Protein AF-F0F147-F1 (afdb_monomer_lite)

Secondary structure (DSSP, 8-state):
--HHHHHHHHHHHHHHHHHHHHHHHHHHT--EEEEEEEEEEETTEEEEEEEEEETTEEEEEEEETT-----TTSHHHHHHHHHHHHHHTT-EEEEEEEEEEETTEEEEEEEETTEEGGGG-TT-

InterPro domains:
  IPR035437 SNase-like, OB-fold superfamily [G3DSA:2.40.50.90] (25-121)
  IPR035437 SNase-like, OB-fold superfamily [SSF50199] (36-119)

Structure (mmCIF, N/CA/C/O backbone):
data_AF-F0F147-F1
#
_entry.id   AF-F0F147-F1
#
loop_
_atom_site.group_PDB
_atom_site.id
_atom_site.type_symbol
_atom_site.label_atom_id
_atom_site.label_alt_id
_atom_site.label_comp_id
_atom_site.label_asym_id
_atom_site.label_entity_id
_atom_site.label_seq_id
_atom_site.pdbx_PDB_ins_code
_atom_s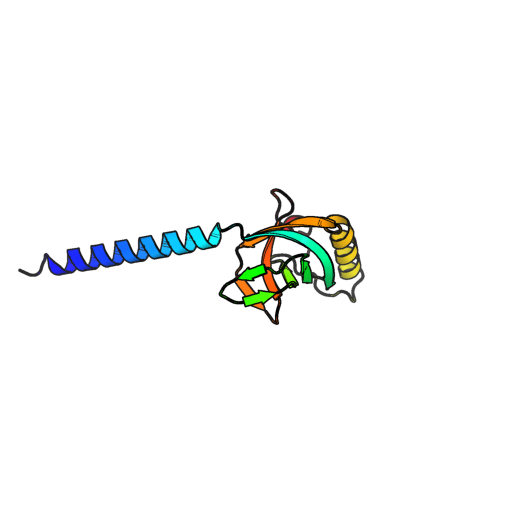ite.Cartn_x
_atom_site.Cartn_y
_atom_site.Cartn_z
_atom_site.occupancy
_atom_site.B_iso_or_equiv
_atom_site.auth_seq_id
_atom_site.auth_comp_id
_atom_site.auth_asym_id
_atom_site.auth_atom_id
_atom_site.pdbx_PDB_model_num
ATOM 1 N N . MET A 1 1 ? -33.779 -42.639 25.842 1.00 53.72 1 MET A N 1
ATOM 2 C CA . MET A 1 1 ? -33.914 -41.165 25.863 1.00 53.72 1 MET A CA 1
ATOM 3 C C . MET A 1 1 ? -32.525 -40.515 25.734 1.00 53.72 1 MET A C 1
ATOM 5 O O . MET A 1 1 ? -32.151 -39.709 26.565 1.00 53.72 1 MET A O 1
ATOM 9 N N . LEU A 1 2 ? -31.733 -40.914 24.725 1.00 52.09 2 LEU A N 1
ATOM 10 C CA . LEU A 1 2 ? -30.333 -40.470 24.534 1.00 52.09 2 LEU A CA 1
ATOM 11 C C . LEU A 1 2 ? -30.047 -39.964 23.106 1.00 52.09 2 LEU A C 1
ATOM 13 O O . LEU A 1 2 ? -28.992 -39.409 22.857 1.00 52.09 2 LEU A O 1
ATOM 17 N N . TRP A 1 3 ? -30.996 -40.110 22.175 1.00 45.56 3 TRP A N 1
ATOM 18 C CA . TRP A 1 3 ? -30.808 -39.750 20.762 1.00 45.56 3 TRP A CA 1
ATOM 19 C C . TRP A 1 3 ? -31.147 -38.286 20.430 1.00 45.56 3 TRP A C 1
ATOM 21 O O . TRP A 1 3 ? -30.800 -37.814 19.355 1.00 45.56 3 TRP A O 1
ATOM 31 N N . ASN A 1 4 ? -31.798 -37.551 21.340 1.00 53.09 4 ASN A N 1
ATOM 32 C CA . ASN A 1 4 ? -32.198 -36.157 21.092 1.00 53.09 4 ASN A CA 1
ATOM 33 C C . ASN A 1 4 ? -31.142 -35.114 21.490 1.00 53.09 4 ASN A C 1
ATOM 35 O O . ASN A 1 4 ? -31.250 -33.978 21.044 1.00 53.09 4 ASN A O 1
ATOM 39 N N . PHE A 1 5 ? -30.144 -35.468 22.308 1.00 50.78 5 PHE A N 1
ATOM 40 C CA . PHE A 1 5 ? -29.118 -34.513 22.749 1.00 50.78 5 PHE A CA 1
ATOM 41 C C . PHE A 1 5 ? -28.037 -34.293 21.678 1.00 50.78 5 PHE A C 1
ATOM 43 O O . PHE A 1 5 ? -27.767 -33.152 21.319 1.00 50.78 5 PHE A O 1
ATOM 50 N N . GLU A 1 6 ? -27.513 -35.361 21.066 1.00 55.97 6 GLU A N 1
ATOM 51 C CA . GLU A 1 6 ? -26.449 -35.233 20.052 1.00 55.97 6 GLU A CA 1
ATOM 52 C C . GLU A 1 6 ? -26.887 -34.475 18.791 1.00 55.97 6 GLU A C 1
ATOM 54 O O . GLU A 1 6 ? -26.114 -33.717 18.205 1.00 55.97 6 GLU A O 1
ATOM 59 N N . LEU A 1 7 ? -28.147 -34.640 18.377 1.00 57.53 7 LEU A N 1
ATOM 60 C CA . LEU A 1 7 ? -28.693 -33.918 17.227 1.00 57.53 7 LEU A CA 1
ATOM 61 C C . LEU A 1 7 ? -28.797 -32.413 17.487 1.00 57.53 7 LEU A C 1
ATOM 63 O O . LEU A 1 7 ? -28.625 -31.628 16.554 1.00 57.53 7 LEU A O 1
ATOM 67 N N . PHE A 1 8 ? -29.057 -32.013 18.734 1.00 59.72 8 PHE A N 1
ATOM 68 C CA . PHE A 1 8 ? -29.166 -30.608 19.110 1.00 59.72 8 PHE A CA 1
ATOM 69 C C . PHE A 1 8 ? -27.786 -29.942 19.123 1.00 59.72 8 PHE A C 1
ATOM 71 O O . PHE A 1 8 ? -27.605 -28.903 18.489 1.00 59.72 8 PHE A O 1
ATOM 78 N N . ASP A 1 9 ? -26.788 -30.590 19.724 1.00 61.84 9 ASP A N 1
ATOM 79 C CA . ASP A 1 9 ? -25.412 -30.081 19.767 1.00 61.84 9 ASP A CA 1
ATOM 80 C C . ASP A 1 9 ? -24.784 -29.980 18.369 1.00 61.84 9 ASP A C 1
ATOM 82 O O . ASP A 1 9 ? -24.120 -28.991 18.044 1.00 61.84 9 ASP A O 1
ATOM 86 N N . MET A 1 10 ? -25.059 -30.946 17.486 1.00 61.62 10 MET A N 1
ATOM 87 C CA . MET A 1 10 ? -24.581 -30.900 16.102 1.00 61.62 10 MET A CA 1
ATOM 88 C C . MET A 1 10 ? -25.238 -29.768 15.293 1.00 61.62 10 MET A C 1
ATOM 90 O O . MET A 1 10 ? -24.599 -29.194 14.407 1.00 61.62 10 MET A O 1
ATOM 94 N N . LEU A 1 11 ? -26.499 -29.423 15.583 1.00 66.31 11 LEU A N 1
ATOM 95 C CA . LEU A 1 11 ? -27.186 -28.299 14.940 1.00 66.31 11 LEU A CA 1
ATOM 96 C C . LEU A 1 11 ? -26.589 -26.958 15.386 1.00 66.31 11 LEU A C 1
ATOM 98 O O . LEU A 1 11 ? -26.330 -26.095 14.549 1.00 66.31 11 LEU A O 1
ATOM 102 N N . ILE A 1 12 ? -26.312 -26.814 16.688 1.00 69.44 12 ILE A N 1
ATOM 103 C CA . ILE A 1 12 ? -25.664 -25.624 17.253 1.00 69.44 12 ILE A CA 1
ATOM 104 C C . ILE A 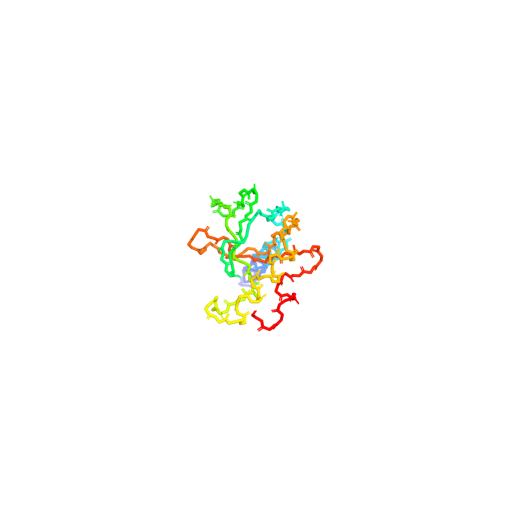1 12 ? -24.255 -25.457 16.677 1.00 69.44 12 ILE A C 1
ATOM 106 O O . ILE A 1 12 ? -23.902 -24.363 16.240 1.00 69.44 12 ILE A O 1
ATOM 110 N N . ALA A 1 13 ? -23.472 -26.536 16.594 1.00 68.94 13 ALA A N 1
ATOM 111 C CA . ALA A 1 13 ? -22.134 -26.497 16.007 1.00 68.94 13 ALA A CA 1
ATOM 112 C C . ALA A 1 13 ? -22.158 -26.075 14.528 1.00 68.94 13 ALA A C 1
ATOM 114 O O . ALA A 1 13 ? -21.350 -25.246 14.111 1.00 68.94 13 ALA A O 1
ATOM 115 N N . LYS A 1 14 ? -23.110 -26.587 13.734 1.00 67.81 14 LYS A N 1
ATOM 116 C CA . LYS A 1 14 ? -23.272 -26.183 12.327 1.00 67.81 14 LYS A CA 1
ATOM 117 C C . LYS A 1 14 ? -23.637 -24.705 12.193 1.00 67.81 14 LYS A C 1
ATOM 119 O O . LYS A 1 14 ? -23.060 -24.027 11.349 1.00 67.81 14 LYS A O 1
ATOM 124 N N . ASP A 1 15 ? -24.530 -24.199 13.041 1.00 71.00 15 ASP A N 1
ATOM 125 C CA . ASP A 1 15 ? -24.948 -22.793 13.011 1.00 71.00 15 ASP A CA 1
ATOM 126 C C . ASP A 1 15 ? -23.805 -21.837 13.409 1.00 71.00 15 ASP A C 1
ATOM 128 O O . ASP A 1 15 ? -23.636 -20.780 12.798 1.00 71.00 15 ASP A O 1
ATOM 132 N N . GLN A 1 16 ? -22.965 -22.230 14.377 1.00 64.19 16 GLN A N 1
ATOM 133 C CA . GLN A 1 16 ? -21.760 -21.476 14.753 1.00 64.19 16 GLN A CA 1
ATOM 134 C C . GLN A 1 16 ? -20.728 -21.456 13.622 1.00 64.19 16 GLN A C 1
ATOM 136 O O . GLN A 1 16 ? -20.301 -20.378 13.214 1.00 64.19 16 GLN A O 1
ATOM 141 N N . VAL A 1 17 ? -20.396 -22.617 13.045 1.00 67.75 17 VAL A N 1
ATOM 142 C CA . VAL A 1 17 ? -19.443 -22.708 11.924 1.00 67.75 17 VAL A CA 1
ATOM 143 C C . VAL A 1 17 ? -19.931 -21.891 10.728 1.00 67.75 17 VAL A C 1
ATOM 145 O O . VAL A 1 17 ? -19.146 -21.203 10.077 1.00 67.75 17 VAL A O 1
ATOM 148 N N . GLN A 1 18 ? -21.233 -21.902 10.443 1.00 63.31 18 GLN A N 1
ATOM 149 C CA . GLN A 1 18 ? -21.806 -21.155 9.326 1.00 63.31 18 GLN A CA 1
ATOM 150 C C . GLN A 1 18 ? -21.790 -19.636 9.575 1.00 63.31 18 GLN A C 1
ATOM 152 O O . GLN A 1 18 ? -21.471 -18.873 8.660 1.00 63.31 18 GLN A O 1
ATOM 157 N N . LYS A 1 19 ? -22.043 -19.187 10.812 1.00 61.28 19 LYS A N 1
ATOM 158 C CA . LYS A 1 19 ? -21.891 -17.778 11.222 1.00 61.28 19 LYS A CA 1
ATOM 159 C C . LYS A 1 19 ? -20.442 -17.312 11.170 1.00 61.28 19 LYS A C 1
ATOM 161 O O . LYS A 1 19 ? -20.178 -16.234 10.645 1.00 61.28 19 LYS A O 1
ATOM 166 N N . GLU A 1 20 ? -19.504 -18.115 11.660 1.00 56.59 20 GLU A N 1
ATOM 167 C CA . GLU A 1 20 ? -18.072 -17.818 11.583 1.00 56.59 20 GLU A CA 1
ATOM 168 C C . GLU A 1 20 ? -17.601 -17.744 10.130 1.00 56.59 20 GLU A C 1
ATOM 170 O O . GLU A 1 20 ? -16.911 -16.799 9.754 1.00 56.59 20 GLU A O 1
ATOM 175 N N . THR A 1 21 ? -18.052 -18.667 9.278 1.00 56.69 21 THR A N 1
ATOM 176 C CA . THR A 1 21 ? -17.711 -18.669 7.849 1.00 56.69 21 THR A CA 1
ATOM 177 C C . THR A 1 21 ? -18.257 -17.422 7.150 1.00 56.69 21 THR A C 1
ATOM 179 O O . THR A 1 21 ? -17.511 -16.746 6.444 1.00 56.69 21 THR A O 1
ATOM 182 N N . GLN A 1 22 ? -19.511 -17.034 7.412 1.00 53.22 22 GLN A N 1
ATOM 183 C CA . GLN A 1 22 ? -20.084 -15.799 6.862 1.00 53.22 22 GLN A CA 1
ATOM 184 C C . GLN A 1 22 ? -19.398 -14.532 7.390 1.00 53.22 22 GLN A C 1
ATOM 186 O O . GLN A 1 22 ? -19.238 -13.567 6.643 1.00 53.22 22 GLN A O 1
ATOM 191 N N . LEU A 1 23 ? -18.973 -14.508 8.655 1.00 57.09 23 LEU A N 1
ATOM 192 C CA . LEU A 1 23 ? -18.214 -13.388 9.220 1.00 57.09 23 LEU A CA 1
ATOM 193 C C . LEU A 1 23 ? -16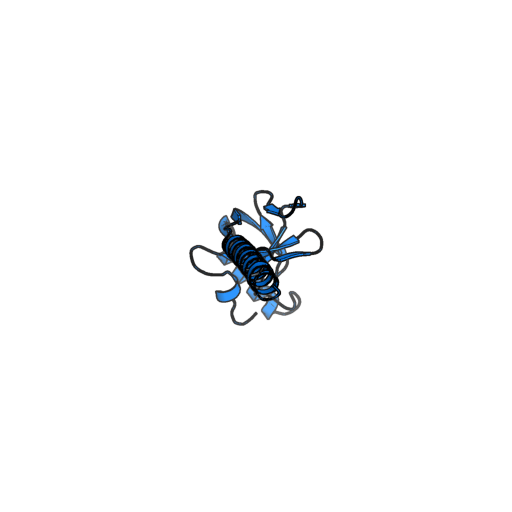.823 -13.278 8.586 1.00 57.09 23 LEU A C 1
ATOM 195 O O . LEU A 1 23 ? -16.388 -12.173 8.262 1.00 57.09 23 LEU A O 1
ATOM 199 N N . VAL A 1 24 ? -16.156 -14.408 8.346 1.00 55.19 24 VAL A N 1
ATOM 200 C CA . VAL A 1 24 ? -14.862 -14.467 7.655 1.00 55.19 24 VAL A CA 1
ATOM 201 C C . VAL A 1 24 ? -14.999 -14.041 6.190 1.00 55.19 24 VAL A C 1
ATOM 203 O O . VAL A 1 24 ? -14.163 -13.288 5.696 1.00 55.19 24 VAL A O 1
ATOM 206 N N . GLU A 1 25 ? -16.056 -14.453 5.491 1.00 53.12 25 GLU A N 1
ATOM 207 C CA . GLU A 1 25 ? -16.319 -14.028 4.110 1.00 53.12 25 GLU A CA 1
ATOM 208 C C . GLU A 1 25 ? -16.687 -12.543 4.015 1.00 53.12 25 GLU A C 1
ATOM 210 O O . GLU A 1 25 ? -16.167 -11.826 3.158 1.00 53.12 25 GLU A O 1
ATOM 215 N N . LYS A 1 26 ? -17.501 -12.034 4.947 1.00 46.84 26 LYS A N 1
ATOM 216 C CA . LYS A 1 26 ? -17.836 -10.606 5.036 1.00 46.84 26 LYS A CA 1
ATOM 217 C C . LYS A 1 26 ? -16.612 -9.747 5.373 1.00 46.84 26 LYS A C 1
ATOM 219 O O . LYS A 1 26 ? -16.504 -8.630 4.873 1.00 46.84 26 LYS A O 1
ATOM 224 N N . ALA A 1 27 ? -15.674 -10.267 6.166 1.00 51.88 27 ALA A N 1
ATOM 225 C CA . ALA A 1 27 ? -14.396 -9.613 6.446 1.00 51.88 27 ALA A CA 1
ATOM 226 C C . ALA A 1 27 ? -13.426 -9.662 5.249 1.00 51.88 27 ALA A C 1
ATOM 228 O O . ALA A 1 27 ? -12.685 -8.706 5.033 1.00 51.88 27 ALA A O 1
ATOM 229 N N . LYS A 1 28 ? -13.460 -10.730 4.437 1.00 50.00 28 LYS A N 1
ATOM 230 C CA . LYS A 1 28 ? -12.690 -10.835 3.182 1.00 50.00 28 LYS A CA 1
ATOM 231 C C . LYS A 1 28 ? -13.199 -9.894 2.082 1.00 50.00 28 LYS A C 1
ATOM 233 O O . LYS A 1 28 ? -12.420 -9.490 1.231 1.00 50.00 28 LYS A O 1
ATOM 238 N N . GLY A 1 29 ? -14.485 -9.539 2.091 1.00 42.97 29 GLY A N 1
ATOM 239 C CA . GLY A 1 29 ? -15.108 -8.665 1.086 1.00 42.97 29 GLY A CA 1
ATOM 240 C C . GLY A 1 29 ? -15.266 -7.195 1.488 1.00 42.97 29 GLY A C 1
ATOM 241 O O . GLY A 1 29 ? -15.808 -6.413 0.708 1.00 42.97 29 GLY A O 1
ATOM 242 N N . ALA A 1 30 ? -14.844 -6.794 2.690 1.00 48.44 30 ALA A N 1
ATOM 243 C CA . ALA A 1 30 ? -14.990 -5.412 3.131 1.00 48.44 30 ALA A CA 1
ATOM 244 C C . ALA A 1 30 ? -13.995 -4.508 2.384 1.00 48.44 30 ALA A C 1
ATOM 246 O O . ALA A 1 30 ? -12.819 -4.429 2.732 1.00 48.44 30 ALA A O 1
ATOM 247 N N . THR A 1 31 ? -14.472 -3.806 1.352 1.00 53.28 31 THR A N 1
ATOM 248 C CA . THR A 1 31 ? -13.776 -2.652 0.770 1.00 53.28 31 THR A CA 1
ATOM 249 C C . THR A 1 31 ? -13.563 -1.616 1.866 1.00 53.28 31 THR A C 1
ATOM 251 O O . THR A 1 31 ? -14.499 -0.962 2.330 1.00 53.28 31 THR A O 1
ATOM 254 N N . MET A 1 32 ? -12.320 -1.500 2.307 1.00 62.84 32 MET A N 1
ATOM 255 C CA . MET A 1 32 ? -11.891 -0.558 3.321 1.00 62.84 32 MET A CA 1
ATOM 256 C C . MET A 1 32 ? -11.629 0.756 2.606 1.00 62.84 32 MET A C 1
ATOM 258 O O . MET A 1 32 ? -10.511 0.937 2.177 1.00 62.84 32 MET A O 1
ATOM 262 N N . SER A 1 33 ? -12.647 1.613 2.454 1.00 64.06 33 SER A N 1
ATOM 263 C CA . SER A 1 33 ? -12.610 3.000 1.937 1.00 64.06 33 SER A CA 1
ATOM 264 C C . SER A 1 33 ? -11.737 3.303 0.693 1.00 64.06 33 SER A C 1
ATOM 266 O O . SER A 1 33 ? -10.649 2.792 0.466 1.00 64.06 33 SER A O 1
ATOM 268 N N . ALA A 1 34 ? -12.176 4.230 -0.155 1.00 63.72 34 ALA A N 1
ATOM 269 C CA . ALA A 1 34 ? -11.296 4.730 -1.212 1.00 63.72 34 ALA A CA 1
ATOM 270 C C . ALA A 1 34 ? -10.232 5.665 -0.600 1.00 63.72 34 ALA A C 1
ATOM 272 O O . ALA A 1 34 ? -10.582 6.597 0.125 1.00 63.72 34 ALA A O 1
ATOM 273 N N . PHE A 1 35 ? -8.950 5.451 -0.905 1.00 71.94 35 PHE A N 1
ATOM 274 C CA . PHE A 1 35 ? -7.839 6.268 -0.405 1.00 71.94 35 PHE A CA 1
ATOM 275 C C . PHE A 1 35 ? -7.046 6.864 -1.566 1.00 71.94 35 PHE A C 1
ATOM 277 O O . PHE A 1 35 ? -6.888 6.249 -2.616 1.00 71.94 35 PHE A O 1
ATOM 284 N N . ARG A 1 36 ? -6.517 8.077 -1.404 1.00 69.31 36 ARG A N 1
ATOM 285 C CA . ARG A 1 36 ? -5.612 8.660 -2.400 1.00 69.31 36 ARG A CA 1
ATOM 286 C C . ARG A 1 36 ? -4.177 8.412 -1.969 1.00 69.31 36 ARG A C 1
ATOM 288 O O . ARG A 1 36 ? -3.828 8.706 -0.828 1.00 69.31 36 ARG A O 1
ATOM 295 N N . VAL A 1 37 ? -3.344 7.889 -2.863 1.00 70.62 37 VAL A N 1
ATOM 296 C CA . VAL A 1 37 ? -1.912 7.766 -2.570 1.00 70.62 37 VAL A CA 1
ATOM 297 C C . VAL A 1 37 ? -1.277 9.146 -2.695 1.00 70.62 37 VAL A C 1
ATOM 299 O O . VAL A 1 37 ? -1.402 9.800 -3.732 1.00 70.62 37 VAL A O 1
ATOM 302 N N . THR A 1 38 ? -0.613 9.598 -1.635 1.00 66.25 38 THR A N 1
ATOM 303 C CA . THR A 1 38 ? 0.091 10.889 -1.606 1.00 66.25 38 THR A CA 1
ATOM 304 C C . THR A 1 38 ? 1.567 10.738 -1.919 1.00 66.25 38 THR A C 1
ATOM 306 O O . THR A 1 38 ? 2.148 11.623 -2.541 1.00 66.25 38 THR A O 1
ATOM 309 N N . SER A 1 39 ? 2.181 9.628 -1.509 1.00 66.12 39 SER A N 1
ATOM 310 C CA . SER A 1 39 ? 3.600 9.389 -1.742 1.00 66.12 39 SER A CA 1
ATOM 311 C C . SER A 1 39 ? 3.942 7.895 -1.747 1.00 66.12 39 SER A C 1
ATOM 313 O O . SER A 1 39 ? 3.238 7.059 -1.176 1.00 66.12 39 SER A O 1
ATOM 315 N N . ILE A 1 40 ? 5.054 7.549 -2.398 1.00 71.44 40 ILE A N 1
ATOM 316 C CA . ILE A 1 40 ? 5.728 6.259 -2.215 1.00 71.44 40 ILE A CA 1
ATOM 317 C C . ILE A 1 40 ? 6.933 6.523 -1.324 1.00 71.44 40 ILE A C 1
ATOM 319 O O . ILE A 1 40 ? 7.917 7.118 -1.768 1.00 71.44 40 ILE A O 1
ATOM 323 N N . ILE A 1 41 ? 6.863 6.071 -0.073 1.00 65.81 41 ILE A N 1
ATOM 324 C CA . ILE A 1 41 ? 7.939 6.281 0.901 1.00 65.81 41 ILE A CA 1
ATOM 325 C C . ILE A 1 41 ? 9.076 5.280 0.643 1.00 65.81 41 ILE A C 1
ATOM 327 O O . ILE A 1 41 ? 10.246 5.655 0.568 1.00 65.81 41 ILE A O 1
ATOM 331 N N . TYR A 1 42 ? 8.728 4.002 0.449 1.00 62.38 42 TYR A N 1
ATOM 332 C CA . TYR A 1 42 ? 9.675 2.909 0.196 1.00 62.38 42 TYR A CA 1
ATOM 333 C C . TYR A 1 42 ? 9.157 1.962 -0.884 1.00 62.38 42 TYR A C 1
ATOM 335 O O . TYR A 1 42 ? 7.998 2.032 -1.278 1.00 62.38 42 TYR A O 1
ATOM 343 N N . GLU A 1 43 ? 10.020 1.041 -1.318 1.00 65.06 43 GLU A N 1
ATOM 344 C CA . GLU A 1 43 ? 9.775 0.086 -2.405 1.00 65.06 43 GLU A CA 1
ATOM 345 C C . GLU A 1 43 ? 8.431 -0.646 -2.300 1.00 65.06 43 GLU A C 1
ATOM 347 O O . GLU A 1 43 ? 7.793 -0.846 -3.318 1.00 65.06 43 GLU A O 1
ATOM 352 N N . ASN A 1 44 ? 7.955 -0.928 -1.082 1.00 70.88 44 ASN A N 1
ATOM 353 C CA . ASN A 1 44 ? 6.673 -1.572 -0.786 1.00 70.88 44 ASN A CA 1
ATOM 354 C C . ASN A 1 44 ? 5.834 -0.810 0.257 1.00 70.88 44 ASN A C 1
ATOM 356 O O . ASN A 1 44 ? 5.014 -1.414 0.945 1.00 70.88 44 ASN A O 1
ATOM 360 N N . THR A 1 45 ? 6.092 0.485 0.464 1.00 79.75 45 THR A N 1
ATOM 361 C CA . THR A 1 45 ? 5.363 1.291 1.455 1.00 79.75 45 THR A CA 1
ATOM 362 C C . THR A 1 45 ? 4.789 2.536 0.799 1.00 79.75 45 THR A C 1
ATOM 364 O O . THR A 1 45 ? 5.531 3.406 0.339 1.00 79.75 45 THR A O 1
ATOM 367 N N . LEU A 1 46 ? 3.463 2.608 0.802 1.00 82.94 46 LEU A N 1
ATOM 368 C CA . LEU A 1 46 ? 2.673 3.719 0.296 1.00 82.94 46 LEU A CA 1
ATOM 369 C C . LEU A 1 46 ? 2.233 4.606 1.455 1.00 82.94 46 LEU A C 1
ATOM 371 O O . LEU A 1 46 ? 1.945 4.104 2.544 1.00 82.94 46 LEU A O 1
ATOM 375 N N . GLU A 1 47 ? 2.149 5.904 1.210 1.00 82.81 47 GLU A N 1
ATOM 376 C CA . GLU A 1 47 ? 1.478 6.849 2.093 1.00 82.81 47 GLU A CA 1
ATOM 377 C C . GLU A 1 47 ? 0.110 7.208 1.517 1.00 82.81 47 GLU A C 1
ATOM 379 O O . GLU A 1 47 ? -0.024 7.520 0.331 1.00 82.81 47 GLU A O 1
ATOM 384 N N . ALA A 1 48 ? -0.909 7.136 2.363 1.00 73.88 48 ALA A N 1
ATOM 385 C CA . ALA A 1 48 ? -2.279 7.489 2.049 1.00 73.88 48 ALA A CA 1
ATOM 386 C C . ALA A 1 48 ? -2.596 8.908 2.543 1.00 73.88 48 ALA A C 1
ATOM 388 O O . ALA A 1 48 ? -2.117 9.346 3.588 1.00 73.88 48 ALA A O 1
ATOM 389 N N . SER A 1 49 ? -3.461 9.607 1.807 1.00 67.00 49 SER A N 1
ATOM 390 C CA . SER A 1 49 ? -3.949 10.958 2.120 1.00 67.00 49 SER A CA 1
ATOM 391 C C . SER A 1 49 ? -4.828 11.038 3.362 1.00 67.00 49 SER A C 1
ATOM 393 O O . SER A 1 49 ? -5.175 12.129 3.808 1.00 67.00 49 SER A O 1
ATOM 395 N N . SER A 1 50 ? -5.306 9.896 3.839 1.00 72.69 50 SER A N 1
ATOM 396 C CA . SER A 1 50 ? -6.284 9.802 4.910 1.00 72.69 50 SER A CA 1
ATOM 397 C C . SER A 1 50 ? -5.982 8.569 5.734 1.00 72.69 50 SER A C 1
ATOM 399 O O . SER A 1 50 ? -5.549 7.551 5.189 1.00 72.69 50 SER A O 1
ATOM 401 N N . ASP A 1 51 ? -6.221 8.676 7.034 1.00 79.94 51 ASP A N 1
ATOM 402 C CA . ASP A 1 51 ? -5.914 7.596 7.950 1.00 79.94 51 ASP A CA 1
ATOM 403 C C . ASP A 1 51 ? -6.796 6.379 7.654 1.00 79.94 51 ASP A C 1
ATOM 405 O O . ASP A 1 51 ? -8.030 6.467 7.652 1.00 79.94 51 ASP A O 1
ATOM 409 N N . TRP A 1 52 ? -6.173 5.225 7.421 1.00 85.44 52 TRP A N 1
ATOM 410 C CA . TRP A 1 52 ? -6.888 3.959 7.482 1.00 85.44 52 TRP A CA 1
ATOM 411 C C . TRP A 1 52 ? -7.235 3.664 8.937 1.00 85.44 52 TRP A C 1
ATOM 413 O O . TRP A 1 52 ? -6.488 4.019 9.842 1.00 85.44 52 TRP A O 1
ATOM 423 N N . LYS A 1 53 ? -8.363 2.988 9.160 1.00 86.06 53 LYS A N 1
ATOM 424 C CA . LYS A 1 53 ? -8.783 2.505 10.478 1.00 86.06 53 LYS A CA 1
ATOM 425 C C . LYS A 1 53 ? -9.044 1.017 10.390 1.00 86.06 53 LYS A C 1
ATOM 427 O O . LYS A 1 53 ? -9.898 0.606 9.611 1.00 86.06 53 LYS A O 1
ATOM 432 N N . TRP A 1 54 ? -8.330 0.216 11.169 1.00 85.31 54 TRP A N 1
ATOM 433 C CA . TRP A 1 54 ? -8.474 -1.237 11.162 1.00 85.31 54 TRP A CA 1
ATOM 434 C C . TRP A 1 54 ? -8.223 -1.796 12.560 1.00 85.31 54 TRP A C 1
ATOM 436 O O . TRP A 1 54 ? -7.214 -1.471 13.170 1.00 85.31 54 TRP A O 1
ATOM 446 N N . ASN A 1 55 ? -9.144 -2.613 13.080 1.00 85.06 55 ASN A N 1
ATOM 447 C CA . ASN A 1 55 ? -9.054 -3.220 14.418 1.00 85.06 55 ASN A CA 1
ATOM 448 C C . ASN A 1 55 ? -8.722 -2.237 15.562 1.00 85.06 55 ASN A C 1
ATOM 450 O O . ASN A 1 55 ? -7.988 -2.569 16.485 1.00 85.06 55 ASN A O 1
ATOM 454 N N . GLY A 1 56 ? -9.265 -1.017 15.509 1.00 86.12 56 GLY A N 1
ATOM 455 C CA . GLY A 1 56 ? -9.001 0.025 16.512 1.00 86.12 56 GLY A CA 1
ATOM 456 C C . GLY A 1 56 ? -7.660 0.749 16.342 1.00 86.12 56 GLY A C 1
ATOM 457 O O . GLY A 1 56 ? -7.418 1.735 17.032 1.00 86.12 56 GLY A O 1
ATOM 458 N N . GLU A 1 57 ? -6.823 0.319 15.398 1.00 88.00 57 GLU A N 1
ATOM 459 C CA . GLU A 1 57 ? -5.601 1.012 15.000 1.00 88.00 57 GLU A CA 1
ATOM 460 C C . GLU A 1 57 ? -5.867 1.993 13.855 1.00 88.00 57 GLU A C 1
ATOM 462 O O . GLU A 1 57 ? -6.815 1.837 13.076 1.00 88.00 57 GLU A O 1
ATOM 467 N N . THR A 1 58 ? -5.006 3.006 13.749 1.00 89.75 58 THR A N 1
ATOM 468 C CA . THR A 1 58 ? -5.068 4.032 12.709 1.00 89.75 58 THR A CA 1
ATOM 469 C C . THR A 1 58 ? -3.679 4.353 12.173 1.00 89.75 58 THR A C 1
ATOM 471 O O . THR A 1 58 ? -2.687 4.240 12.898 1.00 89.75 58 THR A O 1
ATOM 474 N N . GLY A 1 59 ? -3.590 4.787 10.919 1.00 88.00 59 GLY A N 1
ATOM 475 C CA . GLY A 1 59 ? -2.327 5.246 10.352 1.00 88.00 59 GLY A CA 1
ATOM 476 C C . GLY A 1 59 ? -2.427 5.666 8.894 1.00 88.00 59 GLY A C 1
ATOM 477 O O . GLY A 1 59 ? -3.457 5.506 8.252 1.00 88.00 59 GLY A O 1
ATOM 478 N N . THR A 1 60 ? -1.324 6.180 8.356 1.00 88.56 60 THR A N 1
ATOM 479 C CA . THR A 1 60 ? -1.254 6.675 6.971 1.00 88.56 60 THR A CA 1
ATOM 480 C C . THR A 1 60 ? -0.497 5.740 6.038 1.00 88.56 60 THR A C 1
ATOM 482 O O . THR A 1 60 ? -0.527 5.916 4.825 1.00 88.56 60 THR A O 1
ATOM 485 N N . ARG A 1 61 ? 0.215 4.739 6.568 1.00 89.44 61 ARG A N 1
ATOM 486 C CA . ARG A 1 61 ? 1.132 3.914 5.771 1.00 89.44 61 ARG A CA 1
ATOM 487 C C . ARG A 1 61 ? 0.541 2.560 5.437 1.00 89.44 61 ARG A C 1
ATOM 489 O O . ARG A 1 61 ? 0.017 1.876 6.312 1.00 89.44 61 ARG A O 1
ATOM 496 N N . VAL A 1 62 ? 0.700 2.145 4.190 1.00 88.69 62 VAL A N 1
ATOM 497 C CA . VAL A 1 62 ? 0.185 0.882 3.662 1.00 88.69 62 VAL A CA 1
ATOM 498 C C . VAL A 1 62 ? 1.326 0.076 3.063 1.00 88.69 62 VAL A C 1
ATOM 500 O O . VAL A 1 62 ? 2.192 0.616 2.376 1.00 88.69 62 VAL A O 1
ATOM 503 N N . ARG A 1 63 ? 1.321 -1.232 3.311 1.00 89.25 63 ARG A N 1
ATOM 504 C CA . ARG A 1 63 ? 2.187 -2.211 2.663 1.00 89.25 63 ARG A CA 1
ATOM 505 C C . ARG A 1 63 ? 1.329 -3.120 1.777 1.00 89.25 63 ARG A C 1
ATOM 507 O O . ARG A 1 63 ? 0.667 -4.008 2.318 1.00 89.25 63 ARG A O 1
ATOM 514 N N . PRO A 1 64 ? 1.343 -2.929 0.448 1.00 88.06 64 PRO A N 1
ATOM 515 C CA . PRO A 1 64 ? 0.587 -3.779 -0.459 1.00 88.06 64 PRO A CA 1
ATOM 516 C C . PRO A 1 64 ? 1.044 -5.238 -0.365 1.00 88.06 64 PRO A C 1
ATOM 518 O O . PRO A 1 64 ? 2.244 -5.524 -0.315 1.00 88.06 64 PRO A O 1
ATOM 521 N N . VAL A 1 65 ? 0.093 -6.166 -0.343 1.00 87.31 65 VAL A N 1
ATOM 522 C CA . VAL A 1 65 ? 0.362 -7.606 -0.456 1.00 87.31 65 VAL A CA 1
ATOM 523 C C . VAL A 1 65 ? 0.603 -7.983 -1.915 1.00 87.31 6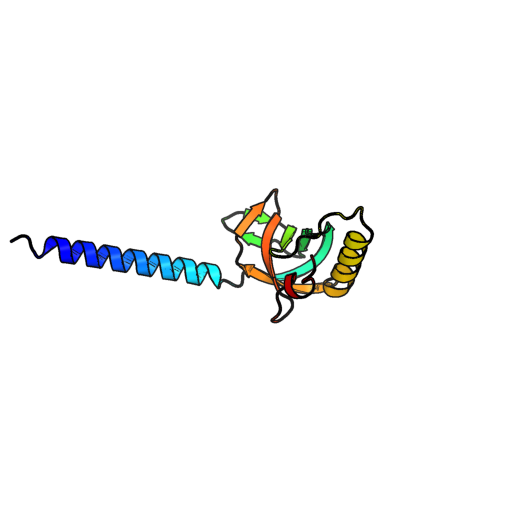5 VAL A C 1
ATOM 525 O O . VAL A 1 65 ? 0.070 -7.356 -2.823 1.00 87.31 65 VAL A O 1
ATOM 528 N N . GLY A 1 66 ? 1.432 -9.005 -2.138 1.00 78.62 66 GLY A N 1
ATOM 529 C CA . GLY A 1 66 ? 1.729 -9.526 -3.476 1.00 78.62 66 GLY A CA 1
ATOM 530 C C . GLY A 1 66 ? 2.723 -8.686 -4.275 1.00 78.62 66 GLY A C 1
ATOM 531 O O . GLY A 1 66 ? 3.110 -9.098 -5.354 1.00 78.62 66 GLY A O 1
ATOM 532 N N . TYR A 1 67 ? 3.165 -7.552 -3.733 1.00 73.06 67 TYR A N 1
ATOM 533 C CA . TYR A 1 67 ? 4.188 -6.707 -4.330 1.00 73.06 67 TYR A CA 1
ATOM 534 C C . TYR A 1 67 ? 5.411 -6.678 -3.414 1.00 73.06 67 TYR A C 1
ATOM 536 O O . TYR A 1 67 ? 5.400 -6.053 -2.346 1.00 73.06 67 TYR A O 1
ATOM 544 N N . ASN A 1 68 ? 6.458 -7.415 -3.790 1.00 66.75 68 ASN A N 1
ATOM 545 C CA . ASN A 1 68 ? 7.652 -7.556 -2.965 1.00 66.75 68 ASN A CA 1
ATOM 546 C C . ASN A 1 68 ? 8.915 -7.246 -3.757 1.00 66.75 68 ASN A C 1
ATOM 548 O O . ASN A 1 68 ? 9.764 -8.101 -3.987 1.00 66.75 68 ASN A O 1
ATOM 552 N N . THR A 1 69 ? 9.094 -5.976 -4.092 1.00 60.81 69 THR A N 1
ATOM 553 C CA . THR A 1 69 ? 10.362 -5.487 -4.628 1.00 60.81 69 THR A CA 1
ATOM 554 C C . THR A 1 69 ? 11.488 -5.801 -3.650 1.00 60.81 69 THR A C 1
ATOM 556 O O . THR A 1 69 ? 11.620 -5.155 -2.616 1.00 60.81 69 THR A O 1
ATOM 559 N N . ARG A 1 70 ? 12.295 -6.818 -3.948 1.00 56.28 70 ARG A N 1
ATOM 560 C CA . ARG A 1 70 ? 13.547 -7.056 -3.237 1.00 56.28 70 ARG A CA 1
ATOM 561 C C . ARG A 1 70 ? 14.601 -6.112 -3.810 1.00 56.28 70 ARG A C 1
ATOM 563 O O . ARG A 1 70 ? 15.099 -6.337 -4.908 1.00 56.28 70 ARG A O 1
ATOM 570 N N . GLY A 1 71 ? 14.988 -5.100 -3.040 1.00 54.25 71 GLY A N 1
ATOM 571 C CA . GLY A 1 71 ? 16.288 -4.454 -3.185 1.00 54.25 71 GLY A CA 1
ATOM 572 C C . GLY A 1 71 ? 16.313 -3.232 -4.099 1.00 54.25 71 GLY A C 1
ATOM 573 O O . GLY A 1 71 ? 16.788 -3.307 -5.236 1.00 54.25 71 GLY A O 1
ATOM 574 N N . LEU A 1 72 ? 15.957 -2.078 -3.527 1.00 51.91 72 LEU A N 1
ATOM 575 C CA . LEU A 1 72 ? 16.255 -0.728 -4.041 1.00 51.91 72 LEU A CA 1
ATOM 576 C C . LEU A 1 72 ? 17.711 -0.511 -4.484 1.00 51.91 72 LEU A C 1
ATOM 578 O O . LEU A 1 72 ? 17.967 0.331 -5.336 1.00 51.91 72 LEU A O 1
ATOM 582 N N . HIS A 1 73 ? 18.668 -1.258 -3.931 1.00 56.94 73 HIS A N 1
ATOM 583 C CA . HIS A 1 73 ? 20.084 -1.140 -4.301 1.00 56.94 73 HIS A CA 1
ATOM 584 C C . HIS A 1 73 ? 20.428 -1.818 -5.633 1.00 56.94 73 HIS A C 1
ATOM 586 O O . HIS A 1 73 ? 21.565 -1.747 -6.089 1.00 56.94 73 HIS A O 1
ATOM 592 N N . THR A 1 74 ? 19.459 -2.484 -6.262 1.00 67.94 74 THR A N 1
ATOM 593 C CA . THR A 1 74 ? 19.623 -3.075 -7.588 1.00 67.94 74 THR A CA 1
ATOM 594 C C . THR A 1 74 ? 18.976 -2.183 -8.641 1.00 67.94 74 THR A C 1
ATOM 596 O O . THR A 1 74 ? 17.936 -1.565 -8.413 1.00 67.94 74 THR A O 1
ATOM 599 N N . THR A 1 75 ? 19.531 -2.180 -9.854 1.00 72.81 75 THR A N 1
ATOM 600 C CA . THR A 1 75 ? 18.921 -1.503 -11.010 1.00 72.81 75 THR A CA 1
ATOM 601 C C . THR A 1 75 ? 17.472 -1.949 -11.243 1.00 72.81 75 THR A C 1
ATOM 603 O O . THR A 1 75 ? 16.650 -1.159 -11.702 1.00 72.81 75 THR A O 1
ATOM 606 N N . LYS A 1 76 ? 17.139 -3.206 -10.912 1.00 70.12 76 LYS A N 1
ATOM 607 C CA . LYS A 1 76 ? 15.775 -3.734 -11.024 1.00 70.12 76 LYS A CA 1
ATOM 608 C C . LYS A 1 76 ? 14.827 -3.091 -10.011 1.00 70.12 76 LYS A C 1
ATOM 610 O O . LYS A 1 76 ? 13.754 -2.667 -10.421 1.00 70.12 76 LYS A O 1
ATOM 615 N N . GLY A 1 77 ? 15.233 -2.962 -8.746 1.00 70.50 77 GLY A N 1
ATOM 616 C CA . GLY A 1 77 ? 14.416 -2.343 -7.697 1.00 70.50 77 GLY A CA 1
ATOM 617 C C . GLY A 1 77 ? 14.155 -0.853 -7.933 1.00 70.50 77 GLY A C 1
ATOM 618 O O . GLY A 1 77 ? 13.036 -0.385 -7.725 1.00 70.50 77 GLY A O 1
ATOM 619 N N . GLN A 1 78 ? 15.144 -0.115 -8.452 1.00 74.81 78 GLN A N 1
ATOM 620 C CA . GLN A 1 78 ? 14.939 1.290 -8.821 1.00 74.81 78 GLN A CA 1
ATOM 621 C C . GLN A 1 78 ? 13.937 1.440 -9.978 1.00 74.81 78 GLN A C 1
ATOM 623 O O . GLN A 1 78 ? 13.036 2.271 -9.901 1.00 74.81 78 GLN A O 1
ATOM 628 N N . LYS A 1 79 ? 14.019 0.586 -11.011 1.00 77.75 79 LYS A N 1
ATOM 629 C CA . LYS A 1 79 ? 13.034 0.576 -12.109 1.00 77.75 79 LYS A CA 1
ATOM 630 C C . LYS A 1 79 ? 11.614 0.281 -11.616 1.00 77.75 79 LYS A C 1
ATOM 632 O O . LYS A 1 79 ? 10.680 0.933 -12.078 1.00 77.75 79 LYS A O 1
ATOM 637 N N . SER A 1 80 ? 11.445 -0.645 -10.667 1.00 72.44 80 SER A N 1
ATOM 638 C CA . SER A 1 80 ? 10.138 -0.922 -10.050 1.00 72.44 80 SER A CA 1
ATOM 639 C C . SER A 1 80 ? 9.593 0.298 -9.325 1.00 72.44 80 SER A C 1
ATOM 641 O O . SER A 1 80 ? 8.431 0.650 -9.505 1.00 72.44 80 SER A O 1
ATOM 643 N N . LYS A 1 81 ? 10.441 0.983 -8.546 1.00 75.31 81 LYS A N 1
ATOM 644 C CA . LYS A 1 81 ? 10.058 2.204 -7.833 1.00 75.31 81 LYS A CA 1
ATOM 645 C C . LYS A 1 81 ? 9.601 3.295 -8.799 1.00 75.31 81 LYS A C 1
ATOM 647 O O . LYS A 1 81 ? 8.573 3.925 -8.555 1.00 75.31 81 LYS A O 1
ATOM 652 N N . ASP A 1 82 ? 10.320 3.497 -9.898 1.00 80.19 82 ASP A N 1
ATOM 653 C CA . ASP A 1 82 ? 9.972 4.508 -10.898 1.00 80.19 82 ASP A CA 1
ATOM 654 C C . ASP A 1 82 ? 8.657 4.159 -11.616 1.00 80.19 82 ASP A C 1
ATOM 656 O O . ASP A 1 82 ? 7.808 5.029 -11.820 1.00 80.19 82 ASP A O 1
ATOM 660 N N . ALA A 1 83 ? 8.455 2.884 -11.966 1.00 80.00 83 ALA A N 1
ATOM 661 C CA . ALA A 1 83 ? 7.223 2.404 -12.591 1.00 80.00 83 ALA A CA 1
ATOM 662 C C . ALA A 1 83 ? 6.015 2.524 -11.648 1.00 80.00 83 ALA A C 1
ATOM 664 O O . ALA A 1 83 ? 4.971 3.035 -12.053 1.00 80.00 83 ALA A O 1
ATOM 665 N N . LEU A 1 84 ? 6.176 2.144 -10.378 1.00 80.00 84 LEU A N 1
ATOM 666 C CA . LEU A 1 84 ? 5.162 2.333 -9.343 1.00 80.00 84 LEU A CA 1
ATOM 667 C C . LEU A 1 84 ? 4.836 3.816 -9.147 1.00 80.00 84 LEU A C 1
ATOM 669 O O . LEU A 1 84 ? 3.666 4.183 -9.087 1.00 80.00 84 LEU A O 1
ATOM 673 N N . SER A 1 85 ? 5.856 4.677 -9.114 1.00 79.44 85 SER A N 1
ATOM 674 C CA . SER A 1 85 ? 5.676 6.128 -8.978 1.00 79.44 85 SER A CA 1
ATOM 675 C C . SER A 1 85 ? 4.874 6.714 -10.127 1.00 79.44 85 SER A C 1
ATOM 677 O O . SER A 1 85 ? 3.969 7.506 -9.890 1.00 79.44 85 SER A O 1
ATOM 679 N N . LYS A 1 86 ? 5.138 6.289 -11.364 1.00 82.81 86 LYS A N 1
ATOM 680 C CA . LYS A 1 86 ? 4.337 6.711 -12.521 1.00 82.81 86 LYS A CA 1
ATOM 681 C C . LYS A 1 86 ? 2.903 6.193 -12.461 1.00 82.81 86 LYS A C 1
ATOM 683 O O . LYS A 1 86 ? 1.998 6.902 -12.885 1.00 82.81 86 LYS A O 1
ATOM 688 N N . LEU A 1 87 ? 2.709 4.973 -11.964 1.00 81.69 87 LEU A N 1
ATOM 689 C CA . LEU A 1 87 ? 1.400 4.333 -11.934 1.00 81.69 87 LEU A CA 1
ATOM 690 C C . LEU A 1 87 ? 0.474 4.958 -10.888 1.00 81.69 87 LEU A C 1
ATOM 692 O O . LEU A 1 87 ? -0.693 5.170 -11.191 1.00 81.69 87 LEU A O 1
ATOM 696 N N . ILE A 1 88 ? 0.963 5.227 -9.674 1.00 78.12 88 ILE A N 1
ATOM 697 C CA . ILE A 1 88 ? 0.079 5.520 -8.532 1.00 78.12 88 ILE A CA 1
ATOM 698 C C . ILE A 1 88 ? 0.125 6.974 -8.056 1.00 78.12 88 ILE A C 1
ATOM 700 O O . ILE A 1 88 ? -0.735 7.376 -7.274 1.00 78.12 88 ILE A O 1
ATOM 704 N N . ASN A 1 89 ? 1.123 7.765 -8.463 1.00 77.19 89 ASN A N 1
ATOM 705 C CA . ASN A 1 89 ? 1.261 9.127 -7.952 1.00 77.19 89 ASN A CA 1
ATOM 706 C C . ASN A 1 89 ? 0.045 9.978 -8.349 1.00 77.19 89 ASN A C 1
ATOM 708 O O . ASN A 1 89 ? -0.259 10.144 -9.530 1.00 77.19 89 ASN A O 1
ATOM 712 N N . GLY A 1 90 ? -0.667 10.496 -7.346 1.00 70.69 90 GLY A N 1
ATOM 713 C CA . GLY A 1 90 ? -1.889 11.275 -7.526 1.00 70.69 90 GLY A CA 1
ATOM 714 C C . GLY A 1 90 ? -3.146 10.458 -7.850 1.00 70.69 90 GLY A C 1
ATOM 715 O O . GLY A 1 90 ? -4.222 11.061 -7.882 1.00 70.69 90 GLY A O 1
ATOM 716 N N . GLN A 1 91 ? -3.034 9.136 -8.032 1.00 76.69 91 GLN A N 1
ATOM 717 C CA . GLN A 1 91 ? -4.160 8.234 -8.285 1.00 76.69 91 GLN A CA 1
ATOM 718 C C . GLN A 1 91 ? -4.930 7.903 -7.003 1.00 76.69 91 GLN A C 1
ATOM 720 O O . GLN A 1 91 ? -4.390 7.883 -5.891 1.00 76.69 91 GLN A O 1
ATOM 725 N N . GLN A 1 92 ? -6.216 7.611 -7.181 1.00 80.81 92 GLN A N 1
ATOM 726 C CA . GLN A 1 92 ? -7.031 6.988 -6.148 1.00 80.81 92 GLN A CA 1
ATOM 727 C C . GLN A 1 92 ? -6.830 5.473 -6.202 1.00 80.81 92 GLN A C 1
ATOM 729 O O . GLN A 1 92 ? -6.841 4.874 -7.277 1.00 80.81 92 GLN A O 1
ATOM 734 N N . VAL A 1 93 ? -6.638 4.867 -5.037 1.00 84.19 93 VAL A N 1
ATOM 735 C CA . VAL A 1 93 ? -6.525 3.421 -4.866 1.00 84.19 93 VAL A CA 1
ATOM 736 C C . VAL A 1 93 ? -7.565 2.942 -3.866 1.00 84.19 93 VAL A C 1
ATOM 738 O O . VAL A 1 93 ? -7.983 3.665 -2.960 1.00 84.19 93 VAL A O 1
ATOM 741 N N . GLU A 1 94 ? -7.978 1.697 -4.009 1.00 85.31 94 GLU A N 1
ATOM 742 C CA . GLU A 1 94 ? -8.859 1.043 -3.052 1.00 85.31 94 GLU A CA 1
ATOM 743 C C . GLU A 1 94 ? -8.028 0.124 -2.167 1.00 85.31 94 GLU A C 1
ATOM 745 O O . GLU A 1 94 ? -7.296 -0.733 -2.671 1.00 85.31 94 GLU A O 1
ATOM 750 N N . LEU A 1 95 ? -8.144 0.291 -0.848 1.00 86.25 95 LEU A N 1
ATOM 751 C CA . LEU A 1 95 ? -7.641 -0.705 0.086 1.00 86.25 95 LEU A CA 1
ATOM 752 C C . LEU A 1 95 ? -8.737 -1.752 0.268 1.00 86.25 95 LEU A C 1
ATOM 754 O O . LEU A 1 95 ? -9.888 -1.438 0.574 1.00 86.25 95 LEU A O 1
ATOM 758 N N . ARG A 1 96 ? -8.399 -3.013 0.034 1.00 86.62 96 ARG A N 1
ATOM 759 C CA . ARG A 1 96 ? -9.333 -4.125 0.224 1.00 86.62 96 ARG A CA 1
ATOM 760 C C . ARG A 1 96 ? -8.886 -4.953 1.415 1.00 86.62 96 ARG A C 1
ATOM 762 O O . ARG A 1 96 ? -8.562 -4.381 2.456 1.00 86.62 96 ARG A O 1
ATOM 769 N N . THR A 1 97 ? -8.877 -6.274 1.277 1.00 87.62 97 THR A N 1
ATOM 770 C CA . THR A 1 97 ? -8.597 -7.223 2.353 1.00 87.62 97 THR A CA 1
ATOM 771 C C . THR A 1 97 ? -7.373 -6.801 3.162 1.00 87.62 97 THR A C 1
ATOM 773 O O . THR A 1 97 ? -6.258 -6.748 2.638 1.00 87.62 97 THR A O 1
ATOM 776 N N . ALA A 1 98 ? -7.587 -6.481 4.438 1.00 88.94 98 ALA A N 1
ATOM 777 C CA . ALA A 1 98 ? -6.539 -6.147 5.390 1.00 88.94 98 ALA A CA 1
ATOM 778 C C . ALA A 1 98 ? -6.177 -7.373 6.233 1.00 88.94 98 ALA A C 1
ATOM 780 O O . ALA A 1 98 ? -7.051 -8.107 6.688 1.00 88.94 98 ALA A O 1
ATOM 781 N N . TYR A 1 99 ? -4.878 -7.586 6.442 1.00 89.50 99 TYR A N 1
ATOM 782 C CA . TYR A 1 99 ? -4.348 -8.802 7.058 1.00 89.50 99 TYR A CA 1
ATOM 783 C C . TYR A 1 99 ? -3.765 -8.560 8.449 1.00 89.50 99 TYR A C 1
ATOM 785 O O . TYR A 1 99 ? -3.955 -9.376 9.346 1.00 89.50 99 TYR A O 1
ATOM 793 N N . LYS A 1 100 ? -2.996 -7.479 8.616 1.00 90.00 100 LYS A N 1
ATOM 794 C CA . LYS A 1 100 ? -2.323 -7.120 9.874 1.00 90.00 100 LYS A CA 1
ATOM 795 C C . LYS A 1 100 ? -1.753 -5.709 9.819 1.00 90.00 100 LYS A C 1
ATOM 797 O O . LYS A 1 100 ? -1.574 -5.157 8.735 1.00 90.00 100 LYS A O 1
ATOM 802 N N . VAL A 1 101 ? -1.338 -5.195 10.970 1.00 89.44 101 VAL A N 1
ATOM 803 C CA . VAL A 1 101 ? -0.423 -4.054 11.055 1.00 89.44 101 VAL A CA 1
ATOM 804 C C . VAL A 1 101 ? 1.007 -4.574 11.266 1.00 89.44 101 VAL A C 1
ATOM 806 O O . VAL A 1 101 ? 1.269 -5.363 12.169 1.00 89.44 101 VAL A O 1
ATOM 809 N N . ASP A 1 102 ? 1.950 -4.171 10.408 1.00 88.00 102 ASP A N 1
ATOM 810 C CA . ASP A 1 102 ? 3.389 -4.468 10.535 1.00 88.00 102 ASP A CA 1
ATOM 811 C C . ASP A 1 102 ? 4.173 -3.164 10.690 1.00 88.00 102 ASP A C 1
ATOM 813 O O . ASP A 1 102 ? 4.381 -2.434 9.713 1.00 88.00 102 ASP A O 1
ATOM 817 N N . ARG A 1 103 ? 4.642 -2.893 11.916 1.00 87.81 103 ARG A N 1
ATOM 818 C CA . ARG A 1 103 ? 5.473 -1.721 12.250 1.00 87.81 103 ARG A CA 1
ATOM 819 C C . ARG A 1 103 ? 4.832 -0.400 11.794 1.00 87.81 103 ARG A C 1
ATOM 821 O O . ARG A 1 103 ? 5.465 0.404 11.113 1.00 87.81 103 ARG A O 1
ATOM 828 N N . GLY A 1 104 ? 3.553 -0.211 12.127 1.00 87.25 104 GLY A N 1
ATOM 829 C CA . GLY A 1 104 ? 2.785 0.991 11.777 1.00 87.25 104 GLY A CA 1
ATOM 830 C C . GLY A 1 104 ? 2.341 1.067 10.311 1.00 87.25 104 GLY A C 1
ATOM 831 O O . GLY A 1 104 ? 2.004 2.147 9.833 1.00 87.25 104 GLY A O 1
ATOM 832 N N . ARG A 1 105 ? 2.370 -0.052 9.575 1.00 89.56 105 ARG A N 1
ATOM 833 C CA . ARG A 1 105 ? 1.869 -0.145 8.196 1.00 89.56 105 ARG A CA 1
ATOM 834 C C . ARG A 1 105 ? 0.736 -1.149 8.118 1.00 89.56 105 ARG A C 1
ATOM 836 O O . ARG A 1 105 ? 0.925 -2.294 8.529 1.00 89.56 105 ARG A O 1
ATOM 843 N N . LEU A 1 106 ? -0.386 -0.758 7.529 1.00 90.19 106 LEU A N 1
ATOM 844 C CA . LEU A 1 106 ? -1.457 -1.695 7.220 1.00 90.19 106 LEU A CA 1
ATOM 845 C C . LEU A 1 106 ? -1.026 -2.596 6.064 1.00 90.19 106 LEU A C 1
ATOM 847 O O . LEU A 1 106 ? -0.721 -2.116 4.975 1.00 90.19 106 LEU A O 1
ATOM 851 N N . VAL A 1 107 ? -0.979 -3.899 6.307 1.00 89.94 107 VAL A N 1
ATOM 852 C CA . VAL A 1 107 ? -0.724 -4.911 5.284 1.00 89.94 107 VAL A CA 1
ATOM 853 C C . VAL A 1 107 ? -2.062 -5.291 4.667 1.00 89.94 107 VAL A C 1
ATOM 855 O O . VAL A 1 107 ? -2.879 -5.928 5.333 1.00 89.94 107 VAL A O 1
ATOM 858 N N . CYS A 1 108 ? -2.300 -4.898 3.418 1.00 88.75 108 CYS A N 1
ATOM 859 C CA . CYS A 1 108 ? -3.571 -5.130 2.732 1.00 88.75 108 CYS A CA 1
ATOM 860 C C . CYS A 1 108 ? -3.413 -5.253 1.213 1.00 88.75 108 CYS A C 1
ATOM 862 O O . CYS A 1 108 ? -2.346 -5.005 0.647 1.00 88.75 108 CYS A O 1
ATOM 864 N N . GLU A 1 109 ? -4.487 -5.657 0.546 1.00 88.94 109 GLU A N 1
ATOM 865 C CA . GLU A 1 109 ? -4.595 -5.584 -0.909 1.00 88.94 109 GLU A CA 1
ATOM 866 C C . GLU A 1 109 ? -4.840 -4.144 -1.359 1.00 88.94 109 GLU A C 1
ATOM 868 O O . GLU A 1 109 ? -5.657 -3.433 -0.773 1.00 88.94 109 GLU A O 1
ATOM 873 N N . VAL A 1 110 ? -4.157 -3.732 -2.428 1.00 87.75 110 VAL A N 1
ATOM 874 C CA . VAL A 1 110 ? -4.293 -2.398 -3.022 1.00 87.75 110 VAL A CA 1
ATOM 875 C C . VAL A 1 110 ? -4.760 -2.554 -4.457 1.00 87.75 110 VAL A C 1
ATOM 877 O O . VAL A 1 110 ? -4.166 -3.321 -5.210 1.00 87.75 110 VAL A O 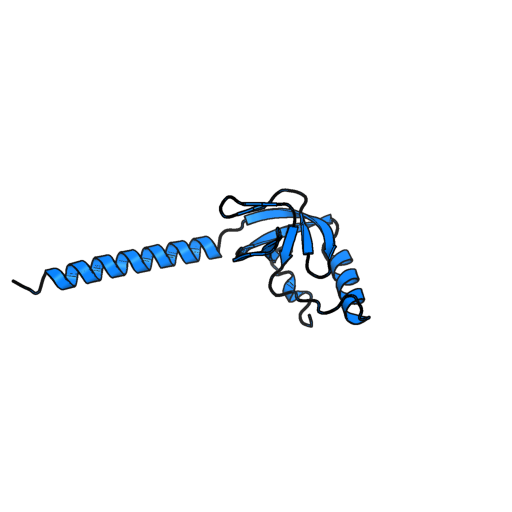1
ATOM 880 N N . PHE A 1 111 ? -5.805 -1.830 -4.838 1.00 87.44 111 PHE A N 1
ATOM 881 C CA . PHE A 1 111 ? -6.412 -1.898 -6.164 1.00 87.44 111 PHE A CA 1
ATOM 882 C C . PHE A 1 111 ? -6.398 -0.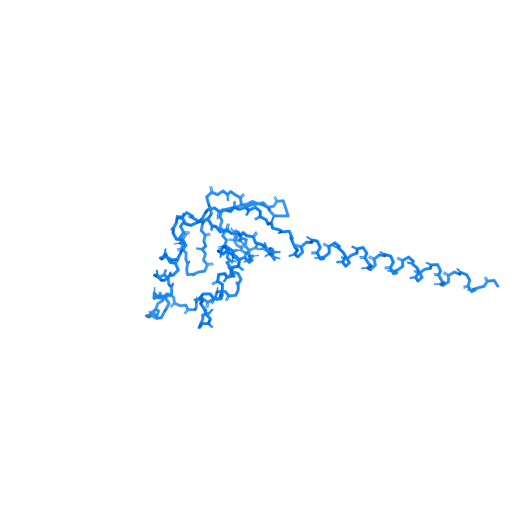538 -6.862 1.00 87.44 111 PHE A C 1
ATOM 884 O O . PHE A 1 111 ? -6.607 0.497 -6.231 1.00 87.44 111 PHE A O 1
ATOM 891 N N . ILE A 1 112 ? -6.184 -0.556 -8.178 1.00 85.19 112 ILE A N 1
ATOM 892 C CA . ILE A 1 112 ? -6.367 0.589 -9.076 1.00 85.19 112 ILE A CA 1
ATOM 893 C C . ILE A 1 112 ? -7.507 0.216 -10.022 1.00 85.19 112 ILE A C 1
ATOM 895 O O . ILE A 1 112 ? -7.342 -0.621 -10.916 1.00 85.19 112 ILE A O 1
ATOM 899 N N . GLY A 1 113 ? -8.690 0.784 -9.785 1.00 84.50 113 GLY A N 1
ATOM 900 C CA . GLY A 1 113 ? -9.918 0.313 -10.422 1.00 84.50 113 GLY A CA 1
ATOM 901 C C . GLY A 1 113 ? -10.194 -1.154 -10.070 1.00 84.50 113 GLY A C 1
ATOM 902 O O . GLY A 1 113 ? -10.233 -1.529 -8.902 1.00 84.50 113 GLY A O 1
ATOM 903 N N . SER A 1 114 ? -10.361 -2.011 -11.078 1.00 86.31 114 SER A N 1
ATOM 904 C CA . SER A 1 114 ? -10.637 -3.442 -10.879 1.00 86.31 114 SER A CA 1
ATOM 905 C C . SER A 1 114 ? -9.393 -4.315 -10.695 1.00 86.31 114 SER A C 1
ATOM 907 O O . SER A 1 114 ? -9.542 -5.505 -10.418 1.00 86.31 114 SER A O 1
ATOM 909 N N . ARG A 1 115 ? -8.181 -3.762 -10.837 1.00 87.31 115 ARG A N 1
ATOM 910 C CA . ARG A 1 115 ? -6.937 -4.542 -10.897 1.00 87.31 115 ARG A CA 1
ATOM 911 C C . ARG A 1 115 ? -6.107 -4.411 -9.624 1.00 87.31 115 ARG A C 1
ATOM 913 O O . ARG A 1 115 ? -5.889 -3.295 -9.146 1.00 87.31 115 ARG A O 1
ATOM 920 N N . ASN A 1 116 ? -5.614 -5.533 -9.098 1.00 87.31 116 ASN A N 1
ATOM 921 C CA . ASN A 1 116 ? -4.720 -5.532 -7.941 1.00 87.31 116 ASN A CA 1
ATOM 922 C C . ASN A 1 116 ? -3.350 -4.949 -8.331 1.00 87.31 116 ASN A C 1
ATOM 924 O O . ASN A 1 116 ? -2.820 -5.250 -9.400 1.00 87.31 116 ASN A O 1
ATOM 928 N N . LEU A 1 117 ? -2.758 -4.133 -7.459 1.00 85.69 117 LEU A N 1
ATOM 929 C CA . LEU A 1 117 ? -1.453 -3.510 -7.667 1.00 85.69 117 LEU A CA 1
ATOM 930 C C . LEU A 1 117 ? -0.365 -4.542 -8.000 1.00 85.69 117 LEU A C 1
ATOM 932 O O . LEU A 1 117 ? 0.445 -4.298 -8.891 1.00 85.69 117 LEU A O 1
ATOM 936 N N . ALA A 1 118 ? -0.373 -5.697 -7.331 1.00 84.25 118 ALA A N 1
ATOM 937 C CA . ALA A 1 118 ? 0.585 -6.778 -7.562 1.00 84.25 118 ALA A CA 1
ATOM 938 C C . ALA A 1 118 ? 0.565 -7.284 -9.016 1.00 84.25 118 ALA A C 1
ATOM 940 O O . ALA A 1 118 ? 1.601 -7.632 -9.575 1.00 84.25 118 ALA A O 1
ATOM 941 N N . GLU A 1 119 ? -0.593 -7.256 -9.678 1.00 85.69 119 GLU A N 1
ATOM 942 C CA . GLU A 1 119 ? -0.725 -7.728 -11.059 1.00 85.69 119 GLU A CA 1
ATOM 943 C C . GLU A 1 119 ? -0.051 -6.811 -12.084 1.00 85.69 119 GLU A C 1
ATOM 945 O O . GLU A 1 119 ? 0.203 -7.244 -13.208 1.00 85.69 119 GLU A O 1
ATOM 950 N N . PHE A 1 120 ? 0.221 -5.547 -11.744 1.00 81.12 120 PHE A N 1
ATOM 951 C CA . PHE A 1 120 ? 1.002 -4.647 -12.601 1.00 81.12 120 PHE A CA 1
ATOM 952 C C . PHE A 1 120 ? 2.502 -4.963 -12.555 1.00 81.12 120 PHE A C 1
ATOM 954 O O . PHE A 1 120 ? 3.252 -4.510 -13.419 1.00 81.12 120 PHE A O 1
ATOM 961 N N . PHE A 1 121 ? 2.931 -5.754 -11.570 1.00 77.75 121 PHE A N 1
ATOM 962 C CA . PHE A 1 121 ? 4.325 -6.052 -11.270 1.00 77.75 121 PHE A CA 1
ATOM 963 C C . PHE A 1 121 ? 4.551 -7.566 -11.098 1.00 77.75 121 PHE A C 1
ATOM 965 O O . PHE A 1 121 ? 5.096 -7.979 -10.081 1.00 77.75 121 PHE A O 1
ATOM 972 N N . PRO A 1 122 ? 4.181 -8.413 -12.083 1.00 71.62 122 PRO A N 1
ATOM 973 C CA . PRO A 1 122 ? 4.212 -9.875 -11.937 1.00 71.62 122 PRO A CA 1
ATOM 974 C C . PRO A 1 122 ? 5.621 -10.455 -11.728 1.00 71.62 122 PRO A C 1
ATOM 976 O O . PRO A 1 122 ? 5.764 -11.596 -11.301 1.00 71.62 122 PRO A O 1
ATOM 979 N N . GLU A 1 123 ? 6.664 -9.685 -12.044 1.00 68.88 123 GLU A N 1
ATOM 980 C CA . GLU A 1 123 ? 8.066 -10.080 -11.878 1.00 68.88 123 GLU A CA 1
ATOM 981 C C . GLU A 1 123 ? 8.643 -9.772 -10.479 1.00 68.88 123 GLU A C 1
ATOM 983 O O . GLU A 1 123 ? 9.821 -10.063 -10.246 1.00 68.88 123 GLU A O 1
ATOM 988 N N . TYR A 1 124 ? 7.863 -9.164 -9.569 1.00 60.06 124 TYR A N 1
ATOM 989 C CA . TYR A 1 124 ? 8.351 -8.585 -8.306 1.00 60.06 124 TYR A CA 1
ATOM 990 C C . TYR A 1 124 ? 7.665 -9.119 -7.042 1.00 60.06 124 TYR A C 1
ATOM 992 O O . TYR A 1 124 ? 6.457 -8.877 -6.844 1.00 60.06 124 TYR A O 1
#

Foldseek 3Di:
DPVPPVVVVVVVVVVVVVVVVVVVVCLQFDFQDKWAFADDPDLQKTFTPAWGADPNDIAGIAGAPLRDQPDPPDPVSVVSVVVVCVVRHRAIKIWGRWDDDDPRYTYTWIGRVPDTPNVVPVPD

pLDDT: mean 73.22, std 13.1, range [42.97, 90.19]

Organism: NCBI:txid888741

Sequence (124 aa):
MLWNFELFDMLIAKDQVQKETQLVEKAKGATMSAFRVTSIIYENTLEASSDWKWNGETGTRVRPVGYNTRGLHTTKGQKSKDALSKLINGQQVELRTAYKVDRGRLVCEVFIGSRNLAEFFPEY

Radius of gyration: 20.03 Å; chains: 1; bounding box: 54×52×38 Å